Protein AF-A0A7C6FYZ9-F1 (afdb_monomer_lite)

Radius of gyration: 13.7 Å; chains: 1; bounding box: 32×29×36 Å

Secondary structure (DSSP, 8-state):
--HHHHHHHHHHHHHTS-HHHHHHHHHHHTS---HHHHHHHHTS-HHHHHHHHHHHHHHHHHHHHHHHSS-GGG-S-HHHHHHHHTTT-

pLDDT: mean 86.29, std 9.45, range [58.19, 97.81]

Sequence (89 aa):
MERAELYAKLDESVNALPEQCRIIFQMTKEDGLTAKQTAEILNISVRTVESQIYKAIKTLEKEITSYLGYSPRNIKNPKLRKEMLSLFL

Structure (mmCIF, N/CA/C/O backbone):
data_AF-A0A7C6FYZ9-F1
#
_entry.id   AF-A0A7C6FYZ9-F1
#
loop_
_atom_site.group_PDB
_atom_site.id
_atom_site.type_symbol
_atom_site.label_atom_id
_atom_site.label_alt_id
_atom_site.label_comp_id
_atom_site.label_asym_id
_atom_site.label_entity_id
_atom_site.label_seq_id
_atom_site.pdbx_PDB_ins_code
_atom_site.Cartn_x
_atom_site.Cartn_y
_atom_site.Cartn_z
_atom_site.occupancy
_atom_site.B_iso_or_equiv
_atom_site.auth_seq_id
_atom_site.auth_comp_id
_atom_site.auth_asym_id
_atom_site.auth_atom_id
_atom_site.pdbx_PDB_model_num
ATOM 1 N N . MET A 1 1 ? 9.940 1.311 -23.116 1.00 58.19 1 MET A N 1
ATOM 2 C CA . MET A 1 1 ? 9.085 0.734 -22.070 1.00 58.19 1 MET A CA 1
ATOM 3 C C . MET A 1 1 ? 7.673 1.150 -22.389 1.00 58.19 1 MET A C 1
ATOM 5 O O . MET A 1 1 ? 7.354 2.337 -22.327 1.00 58.19 1 MET A O 1
ATOM 9 N N . GLU A 1 2 ? 6.887 0.206 -22.874 1.00 76.56 2 GLU A N 1
ATOM 10 C CA . GLU A 1 2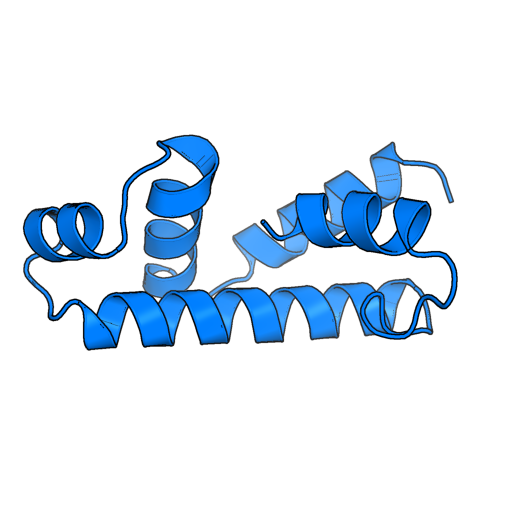 ? 5.492 0.468 -23.204 1.00 76.56 2 GLU A CA 1
ATOM 11 C C . GLU A 1 2 ? 4.662 0.464 -21.919 1.00 76.56 2 GLU A C 1
ATOM 13 O O . GLU A 1 2 ? 4.969 -0.254 -20.967 1.00 76.56 2 GLU A O 1
ATOM 18 N N . ARG A 1 3 ? 3.594 1.270 -21.866 1.00 76.56 3 ARG A N 1
ATOM 19 C CA . ARG A 1 3 ? 2.721 1.346 -20.678 1.00 76.56 3 ARG A CA 1
ATOM 20 C C . ARG A 1 3 ? 2.201 -0.040 -20.277 1.00 76.56 3 ARG A C 1
ATOM 22 O O . ARG A 1 3 ? 2.110 -0.322 -19.090 1.00 76.56 3 ARG A O 1
ATOM 29 N N . ALA A 1 4 ? 1.921 -0.897 -21.260 1.00 83.19 4 ALA A N 1
ATOM 30 C CA . ALA A 1 4 ? 1.441 -2.260 -21.058 1.00 83.19 4 ALA A CA 1
ATOM 31 C C . ALA A 1 4 ? 2.412 -3.131 -20.239 1.00 83.19 4 ALA A C 1
ATOM 33 O O . ALA A 1 4 ? 1.973 -3.838 -19.338 1.00 83.19 4 ALA A O 1
ATOM 34 N N . GLU A 1 5 ? 3.722 -3.031 -20.484 1.00 86.75 5 GLU A N 1
ATOM 35 C CA . GLU A 1 5 ? 4.739 -3.796 -19.745 1.00 86.75 5 GLU A CA 1
ATOM 36 C C . GLU A 1 5 ? 4.785 -3.386 -18.269 1.00 86.75 5 GLU A C 1
ATOM 38 O O . GLU A 1 5 ? 4.911 -4.226 -17.380 1.00 86.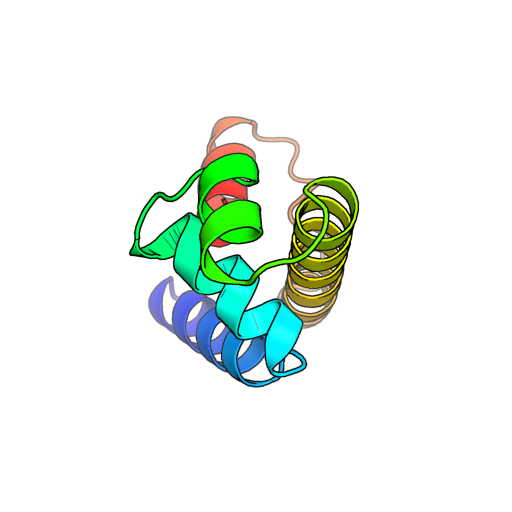75 5 GLU A O 1
ATOM 43 N N . LEU A 1 6 ? 4.645 -2.085 -17.998 1.00 83.06 6 LEU A N 1
ATOM 44 C CA . LEU A 1 6 ? 4.628 -1.564 -16.634 1.00 83.06 6 LEU A CA 1
ATOM 45 C C . LEU A 1 6 ? 3.375 -2.014 -15.870 1.00 83.06 6 LEU A C 1
ATOM 47 O O . LEU A 1 6 ? 3.479 -2.381 -14.701 1.00 83.06 6 LEU A O 1
ATOM 51 N N . TYR A 1 7 ? 2.211 -2.022 -16.527 1.00 83.50 7 TYR A N 1
ATOM 52 C CA . TYR A 1 7 ? 0.977 -2.551 -15.939 1.00 83.50 7 TYR A CA 1
ATOM 53 C C . TYR A 1 7 ? 1.079 -4.049 -15.655 1.00 83.50 7 TYR A C 1
ATOM 55 O O . TYR A 1 7 ? 0.719 -4.474 -14.562 1.00 83.50 7 TYR A O 1
ATOM 63 N N . ALA A 1 8 ? 1.627 -4.834 -16.586 1.00 88.75 8 ALA A N 1
ATOM 64 C CA . ALA A 1 8 ? 1.847 -6.261 -16.372 1.00 88.75 8 ALA A CA 1
ATOM 65 C C . ALA A 1 8 ? 2.778 -6.513 -15.176 1.00 88.75 8 ALA A C 1
ATOM 67 O O . ALA A 1 8 ? 2.497 -7.367 -14.337 1.00 88.75 8 ALA A O 1
ATOM 68 N N . LYS A 1 9 ? 3.854 -5.723 -15.044 1.00 89.38 9 LYS A N 1
ATOM 69 C CA . LYS A 1 9 ? 4.774 -5.847 -13.908 1.00 89.38 9 LYS A CA 1
ATOM 70 C C . LYS A 1 9 ? 4.120 -5.479 -12.579 1.00 89.38 9 LYS A C 1
ATOM 72 O O . LYS A 1 9 ? 4.395 -6.108 -11.554 1.00 89.38 9 LYS A O 1
ATOM 77 N N . LEU A 1 10 ? 3.279 -4.451 -12.576 1.00 86.31 10 LEU A N 1
ATOM 78 C CA . LEU A 1 10 ? 2.527 -4.064 -11.392 1.00 86.31 10 LEU A CA 1
ATOM 79 C C . LEU A 1 10 ? 1.553 -5.167 -10.976 1.00 86.31 10 LEU A C 1
ATOM 81 O O . LEU A 1 10 ? 1.524 -5.511 -9.799 1.00 86.31 10 LEU A O 1
ATOM 85 N N . ASP A 1 11 ? 0.806 -5.734 -11.921 1.00 88.62 11 ASP A N 1
ATOM 86 C CA . ASP A 1 11 ? -0.151 -6.807 -11.650 1.00 88.62 11 ASP A CA 1
ATOM 87 C C . ASP A 1 11 ? 0.549 -8.051 -11.084 1.00 88.62 11 ASP A C 1
ATOM 89 O O . ASP A 1 11 ? 0.152 -8.587 -10.050 1.00 88.62 11 ASP A O 1
ATOM 93 N N . GLU A 1 12 ? 1.686 -8.444 -11.664 1.00 92.06 12 GLU A N 1
ATOM 94 C CA . GLU A 1 12 ? 2.549 -9.491 -11.103 1.00 92.06 12 GLU A CA 1
ATOM 95 C C . GLU A 1 12 ? 2.957 -9.170 -9.652 1.00 92.06 12 GLU A C 1
ATOM 97 O O . GLU A 1 12 ? 2.885 -10.023 -8.765 1.00 92.06 12 GLU A O 1
ATOM 102 N N . SER A 1 13 ? 3.334 -7.916 -9.387 1.00 91.62 13 SER A N 1
ATOM 103 C CA . SER A 1 13 ? 3.761 -7.468 -8.058 1.00 91.62 13 SER A CA 1
ATOM 104 C C . SER A 1 13 ? 2.611 -7.462 -7.044 1.00 91.62 13 SER A C 1
ATOM 106 O O . SER A 1 13 ? 2.828 -7.796 -5.879 1.00 91.62 13 SER A O 1
ATOM 108 N N . VAL A 1 14 ? 1.389 -7.112 -7.465 1.00 90.25 14 VAL A N 1
ATOM 109 C CA . VAL A 1 14 ? 0.172 -7.181 -6.637 1.00 90.25 14 VAL A CA 1
ATOM 110 C C . VAL A 1 14 ? -0.163 -8.632 -6.317 1.00 90.25 14 VAL A C 1
ATOM 112 O O . VAL A 1 14 ? -0.428 -8.959 -5.160 1.00 90.25 14 VAL A O 1
ATOM 115 N N . ASN A 1 15 ? -0.077 -9.520 -7.306 1.00 91.50 15 ASN A N 1
ATOM 116 C CA . ASN A 1 15 ? -0.315 -10.948 -7.121 1.00 91.50 15 ASN A CA 1
ATOM 117 C C . ASN A 1 15 ? 0.707 -11.594 -6.172 1.00 91.50 15 ASN A C 1
ATOM 119 O O . ASN A 1 15 ? 0.338 -12.472 -5.389 1.00 91.50 15 ASN A O 1
ATOM 123 N N . ALA A 1 16 ? 1.950 -11.102 -6.159 1.00 92.94 16 ALA A N 1
ATOM 124 C CA . ALA A 1 16 ? 3.005 -11.532 -5.242 1.00 92.94 16 ALA A CA 1
ATOM 125 C C . ALA A 1 16 ? 2.863 -10.998 -3.800 1.00 92.94 16 ALA A C 1
ATOM 127 O O . ALA A 1 16 ? 3.612 -11.420 -2.912 1.00 92.94 16 ALA A O 1
ATOM 128 N N . LEU A 1 17 ? 1.928 -10.078 -3.527 1.00 92.12 17 LEU A N 1
ATOM 129 C CA . LEU A 1 17 ? 1.686 -9.605 -2.164 1.00 92.12 17 LEU A CA 1
ATOM 130 C C . LEU A 1 17 ? 1.162 -10.741 -1.267 1.00 92.12 17 LEU A C 1
ATOM 132 O O . LEU A 1 17 ? 0.402 -11.600 -1.726 1.00 92.12 17 LEU A O 1
ATOM 136 N N . PRO A 1 18 ? 1.484 -10.715 0.043 1.00 93.00 18 PRO A N 1
ATOM 137 C CA . PRO A 1 18 ? 0.830 -11.583 1.012 1.00 93.00 18 PRO A CA 1
ATOM 138 C C . PRO A 1 18 ? -0.689 -11.443 0.918 1.00 93.00 18 PRO A C 1
ATOM 140 O O . PRO A 1 18 ? -1.197 -10.329 0.787 1.00 93.00 18 PRO A O 1
ATOM 143 N N . GLU A 1 19 ? -1.401 -12.560 1.036 1.00 92.12 19 GLU A N 1
ATOM 144 C CA . GLU A 1 19 ? -2.838 -12.658 0.762 1.00 92.12 19 GLU A CA 1
ATOM 145 C C . GLU A 1 19 ? -3.666 -11.546 1.420 1.00 92.12 19 GLU A C 1
ATOM 147 O O . GLU A 1 19 ? -4.394 -10.837 0.732 1.00 92.12 19 GLU A O 1
ATOM 152 N N . GLN A 1 20 ? -3.493 -11.307 2.723 1.00 89.56 20 GLN A N 1
ATOM 153 C CA . GLN A 1 20 ? -4.232 -10.240 3.405 1.00 89.56 20 GLN A CA 1
ATOM 154 C C . GLN A 1 20 ? -3.890 -8.833 2.904 1.00 89.56 20 GLN A C 1
ATOM 156 O O . GLN A 1 20 ? -4.776 -7.987 2.820 1.00 89.56 20 GLN A O 1
ATOM 161 N N . CYS A 1 21 ? -2.627 -8.564 2.567 1.00 92.06 21 CYS A N 1
ATOM 162 C CA . CYS A 1 21 ? -2.235 -7.277 1.993 1.00 92.06 21 CYS A CA 1
ATOM 163 C C . CYS A 1 21 ? -2.873 -7.080 0.618 1.00 92.06 21 CYS A C 1
ATOM 165 O O . CYS A 1 21 ? -3.337 -5.981 0.327 1.00 92.06 21 CYS A O 1
ATOM 167 N N . ARG A 1 22 ? -2.905 -8.141 -0.199 1.00 93.50 22 ARG A N 1
ATOM 168 C CA . ARG A 1 22 ? -3.519 -8.134 -1.529 1.00 93.50 22 ARG A CA 1
ATOM 169 C C . ARG A 1 22 ? -5.020 -7.870 -1.439 1.00 93.50 22 ARG A C 1
ATOM 171 O O . ARG A 1 22 ? -5.480 -6.916 -2.048 1.00 93.50 22 ARG A O 1
ATOM 178 N N . ILE A 1 23 ? -5.743 -8.631 -0.612 1.00 93.69 23 ILE A N 1
ATOM 179 C CA . ILE A 1 23 ? -7.194 -8.475 -0.411 1.00 93.69 23 ILE A CA 1
ATOM 180 C C . ILE A 1 23 ? -7.526 -7.047 0.026 1.00 93.69 23 ILE A C 1
ATOM 182 O O . ILE A 1 23 ? -8.353 -6.383 -0.590 1.00 93.69 23 ILE A O 1
ATOM 186 N N . ILE A 1 24 ? -6.843 -6.545 1.059 1.00 93.94 24 ILE A N 1
ATOM 187 C CA . ILE A 1 24 ? -7.077 -5.191 1.568 1.00 93.94 24 ILE A CA 1
ATOM 188 C C . ILE A 1 24 ? -6.774 -4.140 0.493 1.00 93.94 24 ILE A C 1
ATOM 190 O O . ILE A 1 24 ? -7.539 -3.193 0.326 1.00 93.94 24 ILE A O 1
ATOM 194 N N . PHE A 1 25 ? -5.673 -4.295 -0.246 1.00 90.19 25 PHE A N 1
ATOM 195 C CA . PHE A 1 25 ? -5.324 -3.382 -1.329 1.00 90.19 25 PHE A CA 1
ATOM 196 C C . PHE A 1 25 ? -6.407 -3.371 -2.416 1.00 90.19 25 PHE A C 1
ATOM 198 O O . PHE A 1 25 ? -6.891 -2.290 -2.746 1.00 90.19 25 PHE A O 1
ATOM 205 N N . GLN A 1 26 ? -6.849 -4.540 -2.890 1.00 90.81 26 GLN A N 1
ATOM 206 C CA . GLN A 1 26 ? -7.899 -4.681 -3.907 1.00 90.81 26 GLN A CA 1
ATOM 207 C C . GLN A 1 26 ? -9.227 -4.070 -3.451 1.00 90.81 26 GLN A C 1
ATOM 209 O O . GLN A 1 26 ? -9.766 -3.226 -4.157 1.00 90.81 26 GLN A O 1
ATOM 214 N N . MET A 1 27 ? -9.683 -4.354 -2.227 1.00 91.88 27 MET A N 1
ATOM 215 C CA . MET A 1 27 ? -10.891 -3.737 -1.657 1.00 91.88 27 MET A CA 1
ATOM 216 C C . MET A 1 27 ? -10.826 -2.200 -1.668 1.00 91.88 27 MET A C 1
ATOM 218 O O . MET A 1 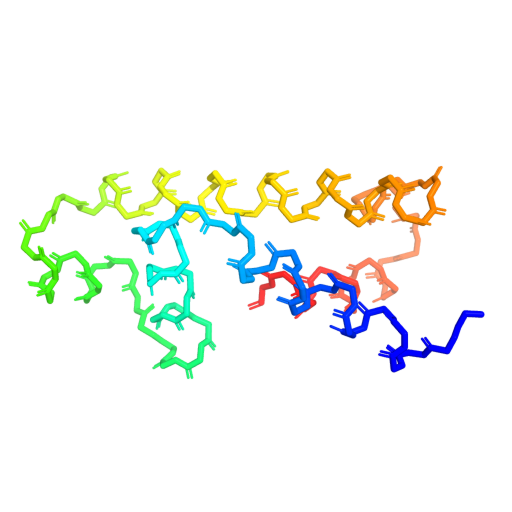27 ? -11.802 -1.520 -1.974 1.00 91.88 27 MET A O 1
ATOM 222 N N . THR A 1 28 ? -9.662 -1.614 -1.377 1.00 87.88 28 THR A N 1
ATOM 223 C CA . THR A 1 28 ? -9.512 -0.147 -1.424 1.00 87.88 28 THR A CA 1
ATOM 224 C C . THR A 1 28 ? -9.314 0.436 -2.824 1.00 87.88 28 THR A C 1
ATOM 226 O O . THR A 1 28 ? -9.464 1.645 -3.005 1.00 87.88 28 THR A O 1
ATOM 229 N N . LYS A 1 29 ? -8.921 -0.382 -3.803 1.00 83.44 29 LYS A N 1
ATOM 230 C CA . LYS A 1 29 ? -8.506 0.054 -5.147 1.00 83.44 29 LYS A CA 1
ATOM 231 C C . LYS A 1 29 ? -9.563 -0.215 -6.197 1.00 83.44 29 LYS A C 1
ATOM 233 O O . LYS A 1 29 ? -9.932 0.694 -6.930 1.00 83.44 29 LYS A O 1
ATOM 238 N N . GLU A 1 30 ? -10.015 -1.455 -6.253 1.00 85.69 30 GLU A N 1
ATOM 239 C CA . GLU A 1 30 ? -10.986 -1.959 -7.214 1.00 85.69 30 GLU A CA 1
ATOM 240 C C . GLU A 1 30 ? -12.404 -1.660 -6.720 1.00 85.69 30 GLU A C 1
ATOM 242 O O . GLU A 1 30 ? -13.190 -1.059 -7.449 1.00 85.69 30 GLU A O 1
ATOM 247 N N . ASP A 1 31 ? -12.692 -1.955 -5.447 1.00 88.62 31 ASP A N 1
ATOM 248 C CA . ASP A 1 31 ? -14.033 -1.753 -4.875 1.00 88.62 31 ASP A CA 1
ATOM 249 C C . ASP A 1 31 ? -14.250 -0.330 -4.326 1.00 88.62 31 ASP A C 1
ATOM 251 O O . ASP A 1 31 ? -15.358 0.037 -3.929 1.00 88.62 31 ASP A O 1
ATOM 255 N N . GLY A 1 32 ? -13.192 0.489 -4.270 1.00 89.62 32 GLY A N 1
ATOM 256 C CA . GLY A 1 32 ? -13.247 1.868 -3.772 1.00 89.62 32 GLY A CA 1
ATOM 257 C C . GLY A 1 32 ? -13.623 1.989 -2.289 1.00 89.62 32 GLY A C 1
ATOM 258 O O . GLY A 1 32 ? -14.077 3.049 -1.849 1.00 89.62 32 GLY A O 1
ATOM 259 N N . LEU A 1 33 ? -13.455 0.918 -1.507 1.00 93.31 33 LEU A N 1
ATOM 260 C CA . LEU A 1 33 ? -13.818 0.895 -0.095 1.00 93.31 33 LEU A CA 1
ATOM 261 C C . LEU A 1 33 ? -12.847 1.731 0.738 1.00 93.31 33 LEU A C 1
ATOM 263 O O . LEU A 1 33 ? -11.626 1.696 0.576 1.00 93.31 33 LEU A O 1
ATOM 267 N N . THR A 1 34 ? -13.388 2.460 1.710 1.00 94.25 34 THR A N 1
ATOM 268 C CA . THR A 1 34 ? -12.559 3.154 2.699 1.00 94.25 34 THR A CA 1
ATOM 269 C C . THR A 1 34 ? -11.881 2.155 3.640 1.00 94.25 34 THR A C 1
ATOM 271 O O . THR A 1 34 ? -12.356 1.033 3.843 1.00 94.25 34 THR A O 1
ATOM 274 N N . ALA A 1 35 ? -10.799 2.582 4.301 1.00 93.00 35 ALA A N 1
ATOM 275 C CA . ALA A 1 35 ? -10.138 1.765 5.320 1.00 93.00 35 ALA A CA 1
ATOM 276 C C . ALA A 1 35 ? -11.101 1.348 6.446 1.00 93.00 35 ALA A C 1
ATOM 278 O O . ALA A 1 35 ? -10.999 0.243 6.972 1.00 93.00 35 ALA A O 1
ATOM 279 N N . LYS A 1 36 ? -12.074 2.210 6.775 1.00 96.38 36 LYS A N 1
ATOM 280 C CA . LYS A 1 36 ? -13.116 1.928 7.765 1.00 96.38 36 LYS A CA 1
ATOM 281 C C . LYS A 1 36 ? -14.072 0.828 7.296 1.00 96.38 36 LYS A C 1
ATOM 283 O O . LYS A 1 36 ? -14.262 -0.139 8.021 1.00 96.38 36 LYS A O 1
ATOM 288 N N . GLN A 1 37 ? -14.610 0.938 6.081 1.00 97.25 37 GLN A N 1
ATOM 289 C CA . GLN A 1 37 ? -15.498 -0.089 5.517 1.00 97.25 37 GLN A CA 1
ATOM 290 C C . GLN A 1 37 ? -14.779 -1.433 5.370 1.00 97.25 37 GLN A C 1
ATOM 292 O O . GLN A 1 37 ? -15.320 -2.474 5.719 1.00 97.25 37 GLN A O 1
ATOM 297 N N . THR A 1 38 ? -13.525 -1.409 4.918 1.00 96.38 38 THR A N 1
ATOM 298 C CA . THR A 1 38 ? -12.692 -2.614 4.801 1.00 96.38 38 THR A CA 1
ATOM 299 C C . THR A 1 38 ? -12.454 -3.264 6.167 1.00 96.38 38 THR A C 1
ATOM 301 O O . THR A 1 38 ? -12.542 -4.481 6.299 1.00 96.38 38 THR A O 1
ATOM 304 N N . ALA A 1 39 ? -12.191 -2.458 7.201 1.00 97.19 39 ALA A N 1
ATOM 305 C CA . ALA A 1 39 ? -12.008 -2.931 8.571 1.00 97.19 39 ALA A CA 1
ATOM 306 C C . ALA A 1 39 ? -13.279 -3.581 9.136 1.00 97.19 39 ALA A C 1
ATOM 308 O O . ALA A 1 39 ? -13.191 -4.627 9.775 1.00 97.19 39 ALA A O 1
ATOM 309 N N . GLU A 1 40 ? -14.444 -2.990 8.859 1.00 97.81 40 GLU A N 1
ATOM 310 C CA . GLU A 1 40 ? -15.752 -3.537 9.233 1.00 97.81 40 GLU A CA 1
ATOM 311 C C . GLU A 1 40 ? -16.023 -4.878 8.532 1.00 97.81 40 GLU A C 1
ATOM 313 O O . GLU A 1 40 ? -16.382 -5.846 9.198 1.00 97.81 40 GLU A O 1
ATOM 318 N N . ILE A 1 41 ? -15.776 -4.975 7.219 1.00 96.56 41 ILE A N 1
ATOM 319 C CA . ILE A 1 41 ? -15.983 -6.207 6.435 1.00 96.56 41 ILE A CA 1
ATOM 320 C C . ILE A 1 41 ? -15.065 -7.340 6.906 1.00 96.56 41 ILE A C 1
ATOM 322 O O . ILE A 1 41 ? -15.501 -8.480 7.048 1.00 96.56 41 ILE A O 1
ATOM 326 N N . LEU A 1 42 ? -13.790 -7.036 7.153 1.00 95.44 42 LEU A N 1
ATOM 327 C CA . LEU A 1 42 ? -12.789 -8.028 7.553 1.00 95.44 42 LEU A CA 1
ATOM 328 C C . LEU A 1 42 ? -12.760 -8.283 9.068 1.00 95.44 42 LEU A C 1
ATOM 330 O O . LEU A 1 42 ? -11.988 -9.125 9.523 1.00 95.44 42 LEU A O 1
ATOM 334 N N . ASN A 1 43 ? -13.577 -7.564 9.845 1.00 96.62 43 ASN A N 1
ATOM 335 C CA . ASN A 1 43 ? -13.620 -7.612 11.307 1.00 96.62 43 ASN A CA 1
ATOM 336 C C . ASN A 1 43 ? -12.229 -7.458 11.965 1.00 96.62 43 ASN A C 1
ATOM 338 O O . ASN A 1 43 ? -11.833 -8.220 12.849 1.00 96.62 43 ASN A O 1
ATOM 342 N N . ILE A 1 44 ? -11.467 -6.462 11.509 1.00 96.44 44 ILE A N 1
ATOM 343 C CA . ILE A 1 44 ? -10.144 -6.089 12.036 1.00 96.44 44 ILE A CA 1
ATOM 344 C C . ILE A 1 44 ? -10.104 -4.593 12.354 1.00 96.44 44 ILE A C 1
ATOM 346 O O . ILE A 1 44 ? -11.006 -3.840 12.005 1.00 96.44 44 ILE A O 1
ATOM 350 N N . SER A 1 45 ? -9.047 -4.117 13.017 1.00 97.81 45 SER A N 1
ATOM 351 C CA . SER A 1 45 ? -8.930 -2.683 13.304 1.00 97.81 45 SER A CA 1
ATOM 352 C C . SER A 1 45 ? -8.629 -1.865 12.039 1.00 97.81 45 SER A C 1
ATOM 354 O O . SER A 1 45 ? -7.859 -2.301 11.180 1.00 97.81 45 SER A O 1
ATOM 356 N N . VAL A 1 46 ? -9.142 -0.631 11.968 1.00 97.31 46 VAL A N 1
ATOM 357 C CA . VAL A 1 46 ? -8.796 0.337 10.902 1.00 97.31 46 VAL A CA 1
ATOM 358 C C . VAL A 1 46 ? -7.280 0.528 10.802 1.00 97.31 46 VAL A C 1
ATOM 360 O O . VAL A 1 46 ? -6.723 0.530 9.710 1.00 97.31 46 VAL A O 1
ATOM 363 N N . ARG A 1 47 ? -6.586 0.569 11.947 1.00 96.62 47 ARG A N 1
ATOM 364 C CA . ARG A 1 47 ? -5.120 0.654 12.006 1.00 96.62 47 ARG A CA 1
ATOM 365 C C . ARG A 1 47 ? -4.438 -0.542 11.334 1.00 96.62 47 ARG A C 1
ATOM 367 O O . ARG A 1 47 ? -3.391 -0.382 10.710 1.00 96.62 47 ARG A O 1
ATOM 374 N N . THR A 1 48 ? -5.008 -1.741 11.464 1.00 96.06 48 THR A N 1
ATOM 375 C CA . THR A 1 48 ? -4.511 -2.940 10.776 1.00 96.06 48 THR A CA 1
ATOM 376 C C . THR A 1 48 ? -4.654 -2.767 9.270 1.00 96.06 48 THR A C 1
ATOM 378 O O . THR A 1 48 ? -3.679 -2.974 8.556 1.00 96.06 48 THR A O 1
ATOM 381 N N . VAL A 1 49 ? -5.818 -2.316 8.797 1.00 95.38 49 VAL A N 1
ATOM 382 C CA . VAL A 1 49 ? -6.063 -2.039 7.373 1.00 95.38 49 VAL A CA 1
ATOM 383 C C . VAL A 1 49 ? -5.063 -1.019 6.828 1.00 95.38 49 VAL A C 1
ATOM 385 O O . VAL A 1 49 ? -4.356 -1.312 5.868 1.00 95.38 49 VAL A O 1
ATOM 388 N N . GLU A 1 50 ? -4.911 0.131 7.485 1.00 93.56 50 GLU A N 1
ATOM 389 C CA . GLU A 1 50 ? -3.945 1.168 7.097 1.00 93.56 50 GLU A CA 1
ATOM 390 C C . GLU A 1 50 ? -2.506 0.637 7.054 1.00 93.56 50 GLU A C 1
ATOM 392 O O . GLU A 1 50 ? -1.756 0.926 6.120 1.00 93.56 50 GLU A O 1
ATOM 397 N N . SER A 1 51 ? -2.118 -0.181 8.039 1.00 94.62 51 SER A N 1
ATOM 398 C CA . SER A 1 51 ? -0.791 -0.799 8.078 1.00 94.62 51 SER A CA 1
ATOM 399 C C . SER A 1 51 ? -0.569 -1.760 6.909 1.00 94.62 51 SER A C 1
ATOM 401 O O . SER A 1 51 ? 0.511 -1.750 6.313 1.00 94.62 51 SER A O 1
ATOM 403 N N . GLN A 1 52 ? -1.572 -2.567 6.555 1.00 93.12 52 GLN A N 1
ATOM 404 C CA . GLN A 1 52 ? -1.485 -3.499 5.429 1.00 93.12 52 GLN A CA 1
ATOM 405 C C . GLN A 1 52 ? -1.461 -2.757 4.084 1.00 93.12 52 GLN A C 1
ATOM 407 O O . GLN A 1 52 ? -0.629 -3.089 3.241 1.00 93.12 52 GLN A O 1
ATOM 412 N N . ILE A 1 53 ? -2.259 -1.693 3.914 1.00 90.94 53 ILE A N 1
ATOM 413 C CA . ILE A 1 53 ? -2.204 -0.812 2.731 1.00 90.94 53 ILE A CA 1
ATOM 414 C C . ILE A 1 53 ? -0.813 -0.188 2.599 1.00 90.94 53 ILE A C 1
ATOM 416 O O . ILE A 1 53 ? -0.204 -0.234 1.530 1.00 90.94 53 ILE A O 1
ATOM 420 N N . TYR A 1 54 ? -0.273 0.362 3.691 1.00 90.19 54 TYR A N 1
ATOM 421 C CA . TYR A 1 54 ? 1.060 0.957 3.683 1.00 90.19 54 TYR A CA 1
ATOM 422 C C . TYR A 1 54 ? 2.127 -0.057 3.257 1.00 90.19 54 TYR A C 1
ATOM 424 O O . TYR A 1 54 ? 2.964 0.258 2.409 1.00 90.19 54 TYR A O 1
ATOM 432 N N . LYS A 1 55 ? 2.087 -1.276 3.812 1.00 90.75 55 LYS A N 1
ATOM 433 C CA . LYS A 1 55 ? 3.003 -2.363 3.439 1.00 90.75 55 LYS A CA 1
ATOM 434 C C . LYS A 1 55 ? 2.856 -2.743 1.969 1.00 90.75 55 LYS A C 1
ATOM 436 O O . LYS A 1 55 ? 3.876 -2.851 1.298 1.00 90.75 55 LYS A O 1
ATOM 441 N N . ALA A 1 56 ? 1.628 -2.890 1.468 1.00 90.06 56 ALA A N 1
ATOM 442 C CA . ALA A 1 56 ? 1.364 -3.185 0.062 1.00 90.06 56 ALA A CA 1
ATOM 443 C C . ALA A 1 56 ? 2.010 -2.131 -0.848 1.00 90.06 56 ALA A C 1
ATOM 445 O O . ALA A 1 56 ? 2.854 -2.470 -1.672 1.00 90.06 56 ALA A O 1
ATOM 446 N N . ILE A 1 57 ? 1.730 -0.844 -0.617 1.00 87.50 57 ILE A N 1
ATOM 447 C CA . ILE A 1 57 ? 2.299 0.263 -1.404 1.00 87.50 57 ILE A CA 1
ATOM 448 C C . ILE A 1 57 ? 3.833 0.273 -1.332 1.00 87.50 57 ILE A C 1
ATOM 450 O O . ILE A 1 57 ? 4.503 0.453 -2.348 1.00 87.50 57 ILE A O 1
ATOM 454 N N . LYS A 1 58 ? 4.417 0.072 -0.142 1.00 87.50 58 LYS A N 1
ATOM 455 C CA . LYS A 1 58 ? 5.879 0.011 0.044 1.00 87.50 58 LYS A CA 1
ATOM 456 C C . LYS A 1 58 ? 6.514 -1.119 -0.762 1.00 87.50 58 LYS A C 1
ATOM 458 O O . LYS A 1 58 ? 7.583 -0.910 -1.335 1.00 87.50 58 LYS A O 1
ATOM 463 N N . THR A 1 59 ? 5.883 -2.289 -0.780 1.00 90.06 59 THR A N 1
ATOM 464 C CA . THR A 1 59 ? 6.354 -3.447 -1.543 1.00 90.06 59 THR A CA 1
ATOM 465 C C . THR A 1 59 ? 6.243 -3.186 -3.039 1.00 90.06 59 THR A C 1
ATOM 467 O O . THR A 1 59 ? 7.250 -3.288 -3.732 1.00 90.06 59 THR A O 1
ATOM 470 N N . LEU A 1 60 ? 5.076 -2.749 -3.521 1.00 88.00 60 LEU A N 1
ATOM 471 C CA . LEU A 1 60 ? 4.860 -2.451 -4.940 1.00 88.00 60 LEU A CA 1
ATOM 472 C C . LEU A 1 60 ? 5.843 -1.400 -5.454 1.00 88.00 60 LEU A C 1
ATOM 474 O O . LEU A 1 60 ? 6.432 -1.558 -6.519 1.00 88.00 60 LEU A O 1
ATOM 478 N N . GLU A 1 61 ? 6.097 -0.346 -4.681 1.00 86.69 61 GLU A N 1
ATOM 479 C CA . GLU A 1 61 ? 7.080 0.648 -5.088 1.00 86.69 61 GLU A CA 1
ATOM 480 C C . GLU A 1 61 ? 8.495 0.092 -5.155 1.00 86.69 61 GLU A C 1
ATOM 482 O O . GLU A 1 61 ? 9.250 0.490 -6.039 1.00 86.69 61 GLU A O 1
ATOM 487 N N . LYS A 1 62 ? 8.884 -0.783 -4.226 1.00 89.62 62 LYS A N 1
ATOM 488 C CA . LYS A 1 62 ? 10.208 -1.404 -4.258 1.00 89.62 62 LYS A CA 1
ATOM 489 C C . LYS A 1 62 ? 10.380 -2.221 -5.540 1.00 89.62 62 LYS A C 1
ATOM 491 O O . LYS A 1 62 ? 11.393 -2.053 -6.215 1.00 89.62 62 LYS A O 1
ATOM 496 N N . GLU A 1 63 ? 9.382 -3.028 -5.891 1.00 89.75 63 GLU A N 1
ATOM 497 C CA . GLU A 1 63 ? 9.390 -3.843 -7.110 1.00 89.75 63 GLU A CA 1
ATOM 498 C C . GLU A 1 63 ? 9.458 -2.972 -8.367 1.00 89.75 63 GLU A C 1
ATOM 500 O O . GLU A 1 63 ? 10.336 -3.150 -9.212 1.00 89.75 63 GLU A O 1
ATOM 505 N N . ILE A 1 64 ? 8.609 -1.945 -8.455 1.00 87.81 64 ILE A N 1
ATOM 506 C CA . ILE A 1 64 ? 8.606 -1.033 -9.602 1.00 87.81 64 ILE A CA 1
ATOM 507 C C . ILE A 1 64 ? 9.883 -0.189 -9.659 1.00 87.81 64 ILE A C 1
ATOM 509 O O . ILE A 1 64 ? 10.412 0.039 -10.739 1.00 87.81 64 ILE A O 1
ATOM 513 N N . THR A 1 65 ? 10.438 0.235 -8.524 1.00 89.25 65 THR A N 1
ATOM 514 C CA . THR A 1 65 ? 11.733 0.935 -8.480 1.00 89.25 65 THR A CA 1
ATOM 515 C C . THR A 1 65 ? 12.851 0.041 -9.003 1.00 89.25 65 THR A C 1
ATOM 517 O O . THR A 1 65 ? 13.699 0.505 -9.761 1.00 89.25 65 THR A O 1
ATOM 520 N N . SER A 1 66 ? 12.846 -1.241 -8.626 1.00 89.56 66 SER A N 1
ATOM 521 C CA . SER A 1 66 ? 13.811 -2.220 -9.126 1.00 89.56 66 SER A CA 1
ATOM 522 C C . SER A 1 66 ? 13.658 -2.451 -10.629 1.00 89.56 66 SER A C 1
ATOM 524 O O . SER A 1 66 ? 14.659 -2.595 -11.324 1.00 89.56 66 SER A O 1
ATOM 526 N N . TYR A 1 67 ? 12.423 -2.462 -11.134 1.00 88.19 67 TYR A N 1
ATOM 527 C CA . TYR A 1 67 ? 12.129 -2.626 -12.557 1.00 88.19 67 TYR A CA 1
ATOM 528 C C . TYR A 1 67 ? 12.505 -1.390 -13.392 1.00 88.19 67 TYR A C 1
ATOM 530 O O . TYR A 1 67 ? 13.089 -1.513 -14.464 1.00 88.19 67 TYR A O 1
ATOM 538 N N . LEU A 1 68 ? 12.198 -0.187 -12.896 1.00 86.56 68 LEU A N 1
ATOM 539 C CA . LEU A 1 68 ? 12.463 1.079 -13.585 1.00 86.56 68 LEU A CA 1
ATOM 540 C C . LEU A 1 68 ? 13.913 1.565 -13.433 1.00 86.56 68 LEU A C 1
ATOM 542 O O . LEU A 1 68 ? 14.358 2.408 -14.210 1.00 86.56 68 LEU A O 1
ATOM 546 N N . GLY A 1 69 ? 14.633 1.101 -12.408 1.00 87.81 69 GLY A N 1
ATOM 547 C CA . GLY A 1 69 ? 15.960 1.598 -12.031 1.00 87.81 69 GLY A CA 1
ATOM 548 C C . GLY A 1 69 ? 15.949 2.950 -11.301 1.00 87.81 69 GLY A C 1
ATOM 549 O O . GLY A 1 69 ? 17.006 3.474 -10.954 1.00 87.81 69 GLY A O 1
ATOM 550 N N . TYR A 1 70 ? 14.773 3.530 -11.042 1.00 82.06 70 TYR A N 1
ATOM 551 C CA . TYR A 1 70 ? 14.597 4.767 -10.278 1.00 82.06 70 TYR A CA 1
ATOM 552 C C . TYR A 1 70 ? 13.275 4.755 -9.507 1.00 82.06 70 TYR A C 1
ATOM 554 O O .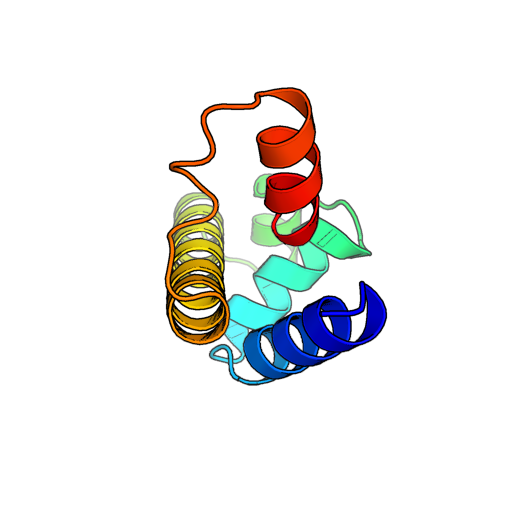 TYR A 1 70 ? 12.312 4.104 -9.904 1.00 82.06 70 TYR A O 1
ATOM 562 N N . SER A 1 71 ? 13.213 5.497 -8.394 1.00 81.88 71 SER A N 1
ATOM 563 C CA . SER A 1 71 ? 11.988 5.579 -7.590 1.00 81.88 71 SER A CA 1
ATOM 564 C C . SER A 1 71 ? 10.944 6.481 -8.262 1.00 81.88 71 SER A C 1
ATOM 566 O O . SER A 1 71 ? 11.237 7.662 -8.500 1.00 81.88 71 SER A O 1
ATOM 568 N N . PRO A 1 72 ? 9.702 5.999 -8.472 1.00 73.81 72 PRO A N 1
ATOM 569 C CA . PRO A 1 72 ? 8.595 6.825 -8.954 1.00 73.81 72 PRO A CA 1
ATOM 570 C C . PRO A 1 72 ? 8.295 8.036 -8.053 1.00 73.81 72 PRO A C 1
ATOM 572 O O . PRO A 1 72 ? 7.809 9.065 -8.525 1.00 73.81 72 PRO A O 1
ATOM 575 N N . ARG A 1 73 ? 8.624 7.966 -6.751 1.00 71.62 73 ARG A N 1
ATOM 576 C CA . ARG A 1 73 ? 8.457 9.094 -5.816 1.00 71.62 73 ARG A CA 1
ATOM 577 C C . ARG A 1 73 ? 9.424 10.252 -6.085 1.00 71.62 73 ARG A C 1
ATOM 579 O O . ARG A 1 73 ? 9.085 11.389 -5.762 1.00 71.62 73 ARG A O 1
ATOM 586 N N . ASN A 1 74 ? 10.573 9.989 -6.710 1.00 74.44 74 ASN A N 1
ATOM 587 C CA . ASN A 1 74 ? 11.616 10.984 -6.990 1.00 74.44 74 ASN A CA 1
ATOM 588 C C . ASN A 1 74 ? 11.447 11.683 -8.350 1.00 74.44 74 AS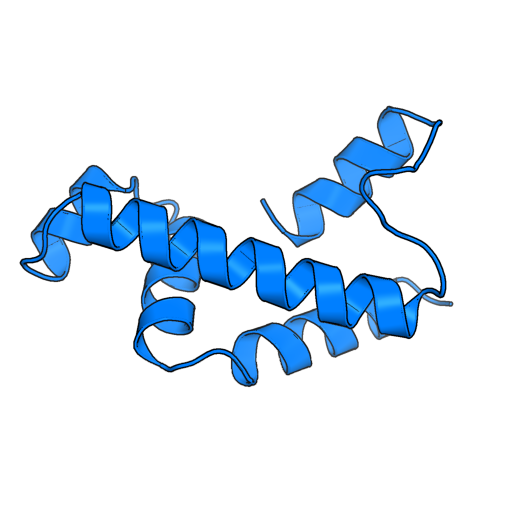N A C 1
ATOM 590 O O . ASN A 1 74 ? 12.311 12.459 -8.769 1.00 74.44 74 ASN A O 1
ATOM 594 N N . ILE A 1 75 ? 10.335 11.438 -9.048 1.00 73.06 75 ILE A N 1
ATOM 595 C CA . ILE A 1 75 ? 10.026 12.097 -10.316 1.00 73.06 75 ILE A CA 1
ATOM 596 C C . ILE A 1 75 ? 9.799 13.597 -10.066 1.00 73.06 75 ILE A C 1
ATOM 598 O O . ILE A 1 75 ? 8.826 14.000 -9.426 1.00 73.06 75 ILE A O 1
ATOM 602 N N . LYS A 1 76 ? 10.696 14.436 -10.606 1.00 72.31 76 LYS A N 1
ATOM 603 C CA . LYS A 1 76 ? 10.630 15.908 -10.493 1.00 72.31 76 LYS A CA 1
ATOM 604 C C . LYS A 1 76 ? 9.412 16.508 -11.201 1.00 72.31 76 LYS A C 1
ATOM 606 O O . LYS A 1 76 ? 8.930 17.559 -10.796 1.00 72.31 76 LYS A O 1
ATOM 611 N N . ASN A 1 77 ? 8.925 15.858 -12.261 1.00 77.44 77 ASN A N 1
ATOM 612 C CA . ASN A 1 77 ? 7.742 16.303 -12.991 1.00 77.44 77 ASN A CA 1
ATOM 613 C C . ASN A 1 77 ? 6.464 15.913 -12.214 1.00 77.44 77 ASN A C 1
ATOM 615 O O . ASN A 1 77 ? 6.157 14.724 -12.117 1.00 77.44 77 ASN A O 1
ATOM 619 N N . PRO A 1 78 ? 5.682 16.877 -11.696 1.00 74.06 78 PRO A N 1
ATOM 620 C CA . PRO A 1 78 ? 4.526 16.585 -10.851 1.00 74.06 78 PRO A CA 1
ATOM 621 C C . PRO A 1 78 ? 3.393 15.866 -11.597 1.00 74.06 78 PRO A C 1
ATOM 623 O O . PRO A 1 78 ? 2.687 15.068 -10.983 1.00 74.06 78 PRO A O 1
ATOM 626 N N . LYS A 1 79 ? 3.228 16.094 -12.909 1.00 73.56 79 LYS A N 1
ATOM 627 C CA . LYS A 1 79 ? 2.206 15.419 -13.726 1.00 73.56 79 LYS A CA 1
ATOM 628 C C . LYS A 1 79 ? 2.545 13.939 -13.895 1.00 73.56 79 LYS A C 1
ATOM 630 O O . LYS A 1 79 ? 1.715 13.090 -13.592 1.00 73.56 79 LYS A O 1
ATOM 635 N N . LEU A 1 80 ? 3.790 13.652 -14.278 1.00 65.62 80 LEU A N 1
ATOM 636 C CA . LEU A 1 80 ? 4.286 12.283 -14.427 1.00 65.62 80 LEU A CA 1
ATOM 637 C C . LEU A 1 80 ? 4.329 11.549 -13.080 1.00 65.62 80 LEU A C 1
ATOM 639 O O . LEU A 1 80 ? 3.972 10.381 -13.002 1.00 65.62 80 LEU A O 1
ATOM 643 N N . ARG A 1 81 ? 4.699 12.239 -11.993 1.00 70.56 81 ARG A N 1
ATOM 644 C CA . ARG A 1 81 ? 4.640 11.683 -10.637 1.00 70.56 81 ARG A CA 1
ATOM 645 C C . ARG A 1 81 ? 3.214 11.293 -10.260 1.00 70.56 81 ARG A C 1
ATOM 647 O O . ARG A 1 81 ? 3.020 10.221 -9.709 1.00 70.56 81 ARG A O 1
ATOM 654 N N . LYS A 1 82 ? 2.223 12.143 -10.536 1.00 71.88 82 LYS A N 1
ATOM 655 C CA . LYS A 1 82 ? 0.819 11.851 -10.222 1.00 71.88 82 LYS A CA 1
ATOM 656 C C . LYS A 1 82 ? 0.294 10.670 -11.042 1.00 71.88 82 LYS A C 1
ATOM 658 O O . LYS A 1 82 ? -0.352 9.806 -10.472 1.00 71.88 82 LYS A O 1
ATOM 663 N N . GLU A 1 83 ? 0.634 10.613 -12.328 1.00 73.62 83 GLU A N 1
ATOM 664 C CA . GLU A 1 83 ? 0.293 9.500 -13.227 1.00 73.62 83 GLU A CA 1
ATOM 665 C C . GLU A 1 83 ? 0.947 8.173 -12.802 1.00 73.62 83 GLU A C 1
ATOM 667 O O . GLU A 1 83 ? 0.312 7.124 -12.816 1.00 73.62 83 GLU A O 1
ATOM 672 N N . MET A 1 84 ? 2.204 8.209 -12.358 1.00 68.75 84 MET A N 1
ATOM 673 C CA . MET A 1 84 ? 2.880 7.029 -11.815 1.00 68.75 84 MET A CA 1
ATOM 674 C C . MET A 1 84 ? 2.341 6.638 -10.440 1.00 68.75 84 MET A C 1
ATOM 676 O O . MET A 1 84 ? 2.225 5.458 -10.141 1.00 68.75 84 MET A O 1
ATOM 680 N N . LEU A 1 85 ? 1.985 7.608 -9.594 1.00 72.00 85 LEU A N 1
ATOM 681 C CA . LEU A 1 85 ? 1.384 7.326 -8.293 1.00 72.00 85 LEU A CA 1
ATOM 682 C C . LEU A 1 85 ? -0.039 6.782 -8.420 1.00 72.00 85 LEU A C 1
ATOM 684 O O . LEU A 1 85 ? -0.402 5.964 -7.586 1.00 72.00 85 LEU A O 1
ATOM 688 N N . SER A 1 86 ? -0.793 7.147 -9.464 1.00 74.31 86 SER A N 1
ATOM 689 C CA . SER A 1 86 ? -2.111 6.553 -9.738 1.00 74.31 86 SER A CA 1
ATOM 690 C C . SER A 1 86 ? -2.057 5.086 -10.166 1.00 74.31 86 SER A C 1
ATOM 692 O O . SER A 1 86 ? -3.077 4.416 -10.218 1.00 74.31 86 SER A O 1
ATOM 694 N N . LEU A 1 87 ? -0.868 4.560 -10.470 1.00 68.25 87 LEU A N 1
ATOM 695 C CA . LEU A 1 87 ? -0.686 3.116 -10.621 1.00 68.25 87 LEU A CA 1
ATOM 696 C C . LEU A 1 87 ? -0.736 2.404 -9.261 1.00 68.25 87 LEU A C 1
ATOM 698 O O . LEU A 1 87 ? -1.083 1.235 -9.186 1.00 68.25 87 LEU A O 1
ATOM 702 N N . PHE A 1 88 ? -0.411 3.108 -8.174 1.00 68.25 88 PHE A N 1
ATOM 703 C CA . PHE A 1 88 ? -0.418 2.569 -6.813 1.00 68.25 88 PHE A CA 1
ATOM 704 C C . PHE A 1 88 ? -1.606 3.061 -5.965 1.00 68.25 88 PHE A C 1
ATOM 706 O O . PHE A 1 88 ? -1.813 2.525 -4.874 1.00 68.25 88 PHE A O 1
ATOM 713 N N . LEU A 1 89 ? -2.345 4.091 -6.414 1.00 59.66 89 LEU A N 1
ATOM 714 C CA . LEU A 1 89 ? -3.392 4.845 -5.697 1.00 59.66 89 LEU A CA 1
ATOM 715 C C . LEU A 1 89 ? -4.623 5.103 -6.568 1.0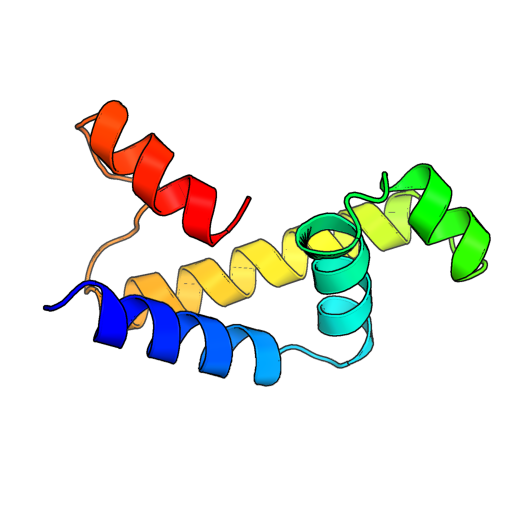0 59.66 89 LEU A C 1
ATOM 717 O O . LEU A 1 89 ? -5.730 4.922 -6.019 1.00 59.66 89 LEU A O 1
#

Foldseek 3Di:
DDPVVLLVQLVVQLVPQDPVLSVLQCCCQVVVDDLVRSCVVVVHDSVVSVVSLVVSLVSSQVSSCVVVVHGLCPPPDVVSSVVVVNSSD